Protein AF-A0A7S9HBW9-F1 (afdb_monomer_lite)

Foldseek 3Di:
DDKDKAADDPLALVLLVVLVVQCPPPDDPDPLNVDDCPVVVVSSVVQVCLLVVHPDPPQRARWHKIFIDDPSHTFKIKIAGPDHDPVCVVPNDGIMMDGRPVCPPVPPPDD

Organism: NCBI:txid2785918

Radius of gyration: 14.26 Å; chains: 1; bounding box: 36×28×41 Å

InterPro domains:
  IPR016181 Acyl-CoA N-acyltransferase [SSF55729] (62-107)

Sequence (111 aa):
MEFKIVKPSMHYRQSYHNYLAELGNEERYPMPMDLDHRNFPGLLQTLNNYEQGVDLPHQRVPNTTLWMIHNNELIGVANIRHKLNRALTEAGGHIGIGIRPSYRKQGPEHI

pLDDT: mean 91.58, std 12.53, range [33.19, 98.56]

Structure (mmCIF, N/CA/C/O backbone):
data_AF-A0A7S9HBW9-F1
#
_entry.id   AF-A0A7S9HBW9-F1
#
loop_
_atom_site.group_PDB
_atom_site.id
_atom_site.type_symbol
_atom_site.label_atom_id
_atom_site.label_alt_id
_atom_site.label_comp_id
_atom_site.label_asym_id
_atom_site.label_entity_id
_atom_site.label_seq_id
_atom_site.pdbx_PDB_ins_code
_atom_site.Cartn_x
_atom_site.Cartn_y
_atom_site.Cartn_z
_atom_site.occupanc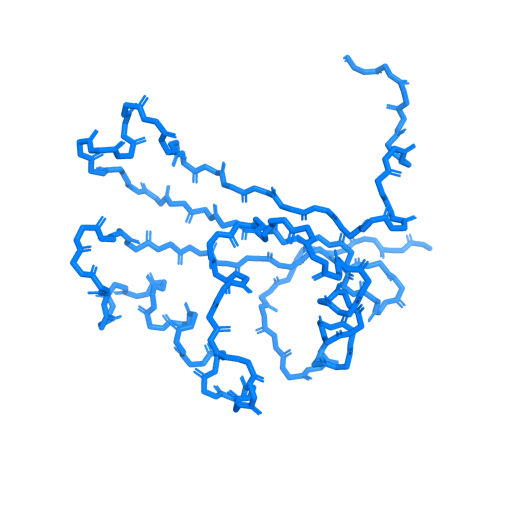y
_atom_site.B_iso_or_equiv
_atom_site.auth_seq_id
_atom_site.auth_comp_id
_atom_site.auth_asym_id
_atom_site.auth_atom_id
_atom_site.pdbx_PDB_model_num
ATOM 1 N N . MET A 1 1 ? -13.574 -8.403 19.106 1.00 58.75 1 MET A N 1
ATOM 2 C CA . MET A 1 1 ? -12.570 -7.482 18.534 1.00 58.75 1 MET A CA 1
ATOM 3 C C . MET A 1 1 ? -11.612 -8.335 17.738 1.00 58.75 1 MET A C 1
ATOM 5 O O . MET A 1 1 ? -10.936 -9.160 18.335 1.00 58.75 1 MET A O 1
ATOM 9 N N . GLU A 1 2 ? -11.643 -8.232 16.414 1.00 83.81 2 GLU A N 1
ATOM 10 C CA . GLU A 1 2 ? -10.864 -9.106 15.534 1.00 83.81 2 GLU A CA 1
ATOM 11 C C . GLU A 1 2 ? -9.999 -8.249 14.612 1.00 83.81 2 GLU A C 1
ATOM 13 O O . GLU A 1 2 ? -10.508 -7.405 13.867 1.00 83.81 2 GLU A O 1
ATOM 18 N N . PHE A 1 3 ? -8.688 -8.466 14.697 1.00 91.81 3 PHE A N 1
ATOM 19 C CA . PHE A 1 3 ? -7.716 -7.948 13.748 1.00 91.81 3 PHE A CA 1
ATOM 20 C C . PHE A 1 3 ? -7.394 -9.046 12.748 1.00 91.81 3 PHE A C 1
ATOM 22 O O . PHE A 1 3 ? -7.123 -10.182 13.135 1.00 91.81 3 PHE A O 1
ATOM 29 N N . LYS A 1 4 ? -7.384 -8.701 11.463 1.00 95.62 4 LYS A N 1
ATOM 30 C CA . LYS A 1 4 ? -7.002 -9.631 10.398 1.00 95.62 4 LYS A CA 1
ATOM 31 C C . LYS A 1 4 ? -6.075 -8.961 9.403 1.00 95.62 4 LYS A C 1
ATOM 33 O O . LYS A 1 4 ? -6.258 -7.795 9.058 1.00 95.62 4 LYS A O 1
ATOM 38 N N . ILE A 1 5 ? -5.103 -9.724 8.922 1.00 97.31 5 ILE A N 1
ATOM 39 C CA . ILE A 1 5 ? -4.259 -9.336 7.797 1.00 97.31 5 ILE A CA 1
ATOM 40 C C . ILE A 1 5 ? -4.773 -10.088 6.578 1.00 97.31 5 ILE A C 1
ATOM 42 O O . ILE A 1 5 ? -4.851 -11.314 6.582 1.00 97.31 5 ILE A O 1
ATOM 46 N N . VAL A 1 6 ? -5.164 -9.348 5.550 1.00 97.88 6 VAL A N 1
ATOM 47 C CA . VAL A 1 6 ? -5.817 -9.896 4.359 1.00 97.88 6 VAL A CA 1
ATOM 48 C C . VAL A 1 6 ? -5.196 -9.338 3.088 1.00 97.88 6 VAL A C 1
ATOM 50 O O . VAL A 1 6 ? -4.512 -8.312 3.093 1.00 97.88 6 VAL A O 1
ATOM 53 N N . LYS A 1 7 ? -5.475 -10.006 1.969 1.00 98.25 7 LYS A N 1
ATOM 54 C CA . LYS A 1 7 ? -5.236 -9.437 0.646 1.00 98.25 7 LYS A CA 1
ATOM 55 C C . LYS A 1 7 ? -6.163 -8.244 0.379 1.00 98.25 7 LYS A C 1
ATOM 57 O O . LYS A 1 7 ? -7.320 -8.266 0.817 1.00 98.25 7 LYS A O 1
ATOM 62 N N . PRO A 1 8 ? -5.692 -7.243 -0.386 1.00 98.12 8 PRO A N 1
ATOM 63 C CA . PRO A 1 8 ? -6.545 -6.223 -0.974 1.00 98.12 8 PRO A CA 1
ATOM 64 C C . PRO A 1 8 ? -7.738 -6.845 -1.697 1.00 98.12 8 PRO A C 1
ATOM 66 O O . PRO A 1 8 ? -7.592 -7.813 -2.440 1.00 98.12 8 PRO A O 1
ATOM 69 N N . SER A 1 9 ? -8.929 -6.297 -1.477 1.00 98.00 9 SER A N 1
ATOM 70 C CA . SER A 1 9 ? -10.145 -6.772 -2.140 1.00 98.00 9 SER A CA 1
ATOM 71 C C . SER A 1 9 ? -11.190 -5.668 -2.243 1.00 98.00 9 SER A C 1
ATOM 73 O O . SER A 1 9 ? -11.143 -4.673 -1.515 1.00 98.00 9 SER A O 1
ATOM 75 N N . MET A 1 10 ? -12.164 -5.872 -3.133 1.00 98.25 10 MET A N 1
ATOM 76 C CA . MET A 1 10 ? -13.267 -4.933 -3.372 1.00 98.25 10 MET A CA 1
ATOM 77 C C . MET A 1 10 ? -14.065 -4.606 -2.108 1.00 98.25 10 MET A C 1
ATOM 79 O O . MET A 1 10 ? -14.579 -3.496 -1.982 1.00 98.25 10 MET A O 1
ATOM 83 N N . HIS A 1 11 ? -14.128 -5.546 -1.162 1.00 98.12 11 HIS A N 1
ATOM 84 C CA . HIS A 1 11 ? -14.885 -5.419 0.082 1.00 98.12 11 HIS A CA 1
ATOM 85 C C . HIS A 1 11 ? -14.488 -4.190 0.914 1.00 98.12 11 HIS A C 1
ATOM 87 O O . HIS A 1 11 ? -15.339 -3.578 1.550 1.00 98.12 11 HIS A O 1
ATOM 93 N N . TYR A 1 12 ? -13.216 -3.776 0.864 1.00 98.06 12 TYR A N 1
ATOM 94 C CA . TYR A 1 12 ? -12.707 -2.654 1.666 1.00 98.06 12 TYR A CA 1
ATOM 95 C C . TYR A 1 12 ? -12.561 -1.343 0.883 1.00 98.06 12 TYR A C 1
ATOM 97 O O . TYR A 1 12 ? -11.939 -0.407 1.385 1.00 98.06 12 TYR A O 1
ATOM 105 N N . ARG A 1 13 ? -13.132 -1.236 -0.327 1.00 98.38 13 ARG A N 1
ATOM 106 C CA . ARG A 1 13 ? -13.003 -0.040 -1.181 1.00 98.38 13 ARG A CA 1
ATOM 107 C C . ARG A 1 13 ? -13.349 1.254 -0.451 1.00 98.38 13 ARG A C 1
ATOM 109 O O . ARG A 1 13 ? -12.583 2.212 -0.501 1.00 98.38 13 ARG A O 1
ATOM 116 N N . GLN A 1 14 ? -14.494 1.281 0.226 1.00 98.38 14 GLN A N 1
ATOM 117 C CA . GLN A 1 14 ? -14.934 2.490 0.915 1.00 98.38 14 GLN A CA 1
ATOM 118 C C . GLN A 1 14 ? -13.974 2.869 2.048 1.00 98.38 14 GLN A C 1
ATOM 120 O O . GLN A 1 14 ? -13.580 4.026 2.155 1.00 98.38 14 GLN A O 1
ATOM 125 N N . SER A 1 15 ? -13.543 1.893 2.851 1.00 98.19 15 SER A N 1
ATOM 126 C CA . SER A 1 15 ? -12.621 2.148 3.959 1.00 98.19 15 SER A CA 1
ATOM 127 C C . SER A 1 15 ? -11.228 2.578 3.470 1.00 98.19 15 SER A C 1
ATOM 129 O O . SER A 1 15 ? -10.615 3.454 4.072 1.00 98.19 15 SER A O 1
ATOM 131 N N . TYR A 1 16 ? -10.766 2.071 2.320 1.00 98.25 16 TYR A N 1
ATOM 132 C CA . TYR A 1 16 ? -9.547 2.557 1.664 1.00 98.25 16 TYR A CA 1
ATOM 133 C C . TYR A 1 16 ? -9.643 4.037 1.276 1.00 98.25 16 TYR A C 1
ATOM 135 O O . TYR A 1 16 ? -8.739 4.812 1.584 1.00 98.25 16 TYR A O 1
ATOM 143 N N . HIS A 1 17 ? -10.744 4.464 0.650 1.00 98.00 17 HIS A N 1
ATOM 144 C CA . HIS A 1 17 ? -10.935 5.879 0.318 1.00 98.00 17 HIS A CA 1
ATOM 145 C C . HIS A 1 17 ? -11.056 6.757 1.567 1.00 98.00 17 HIS A C 1
ATOM 147 O O . HIS A 1 17 ? -10.497 7.851 1.587 1.00 98.00 17 HIS A O 1
ATOM 153 N N . ASN A 1 18 ? -11.717 6.269 2.620 1.00 98.06 18 ASN A N 1
ATOM 154 C CA . ASN A 1 18 ? -11.799 6.978 3.897 1.00 98.06 18 ASN A CA 1
ATOM 155 C C . ASN A 1 18 ? -10.412 7.145 4.533 1.00 98.06 18 ASN A C 1
ATOM 157 O O . ASN A 1 18 ? -10.093 8.230 5.009 1.00 98.06 18 ASN A O 1
ATOM 161 N N . TYR A 1 19 ? -9.567 6.109 4.490 1.00 97.56 19 TYR A N 1
ATOM 162 C CA . TYR A 1 19 ? -8.175 6.200 4.933 1.00 97.56 19 TYR A CA 1
ATOM 163 C C . TYR A 1 19 ? -7.419 7.270 4.123 1.00 97.56 19 TYR A C 1
ATOM 165 O O . TYR A 1 19 ? -6.813 8.168 4.704 1.00 97.56 19 TYR A O 1
ATOM 173 N N . LEU A 1 20 ? -7.499 7.256 2.790 1.00 96.88 20 LEU A N 1
ATOM 174 C CA . LEU A 1 20 ? -6.829 8.280 1.979 1.00 96.88 20 LEU A CA 1
ATOM 175 C C . LEU A 1 20 ? -7.337 9.703 2.247 1.00 96.88 20 LEU A C 1
ATOM 177 O O . LEU A 1 20 ? -6.533 10.631 2.274 1.00 96.88 20 LEU A O 1
ATOM 181 N N . ALA A 1 21 ? -8.642 9.879 2.456 1.00 97.06 21 ALA A N 1
ATOM 182 C CA . ALA A 1 21 ? -9.213 11.173 2.819 1.00 97.06 21 ALA A CA 1
ATOM 183 C C . ALA A 1 21 ? -8.685 11.663 4.176 1.00 97.06 21 ALA A C 1
ATOM 185 O O . ALA A 1 21 ? -8.381 12.841 4.332 1.00 97.06 21 ALA A O 1
ATOM 186 N N . GLU A 1 22 ? -8.531 10.751 5.135 1.00 97.25 22 GLU A N 1
ATOM 187 C CA . GLU A 1 22 ? -8.021 11.048 6.472 1.00 97.25 22 GLU A CA 1
ATOM 188 C C . GLU A 1 22 ? -6.534 11.420 6.483 1.00 97.25 22 GLU A C 1
ATOM 190 O O . GLU A 1 22 ? -6.126 12.265 7.273 1.00 97.25 22 GLU A O 1
ATOM 195 N N . LEU A 1 23 ? -5.730 10.830 5.593 1.00 95.88 23 LEU A N 1
ATOM 196 C CA . LEU A 1 23 ? -4.335 11.240 5.397 1.00 95.88 23 LEU A CA 1
ATOM 197 C C . LEU A 1 23 ? -4.222 12.692 4.906 1.00 95.88 23 LEU A C 1
ATOM 199 O O . LEU A 1 23 ? -3.241 13.364 5.211 1.00 95.88 23 LEU A O 1
ATOM 203 N N . GLY A 1 24 ? -5.201 13.188 4.144 1.00 94.94 24 GLY A N 1
ATOM 204 C CA . GLY A 1 24 ? -5.170 14.538 3.587 1.00 94.94 24 GLY A CA 1
ATOM 205 C C . GLY A 1 24 ? -3.906 14.786 2.755 1.00 94.94 24 GLY A C 1
ATOM 206 O O . GLY A 1 24 ? -3.706 14.153 1.719 1.00 94.94 24 GLY A O 1
ATOM 207 N N . ASN A 1 25 ? -3.061 15.708 3.228 1.00 94.00 25 ASN A N 1
ATOM 208 C CA . ASN A 1 25 ? -1.801 16.094 2.582 1.00 94.00 25 ASN A CA 1
ATOM 209 C C . ASN A 1 25 ? -0.573 15.345 3.128 1.00 94.00 25 ASN A C 1
ATOM 211 O O . ASN A 1 25 ? 0.550 15.667 2.742 1.00 94.00 25 ASN A O 1
ATOM 215 N N . GLU A 1 26 ? -0.754 14.397 4.051 1.00 93.38 26 GLU A N 1
ATOM 216 C CA . GLU A 1 26 ? 0.351 13.570 4.526 1.00 93.38 26 GLU A CA 1
ATOM 217 C C . GLU A 1 26 ? 0.929 12.714 3.396 1.00 93.38 26 GLU A C 1
ATOM 219 O O . GLU A 1 26 ? 0.214 12.225 2.515 1.00 93.38 26 GLU A O 1
ATOM 224 N N . GLU A 1 27 ? 2.240 12.492 3.458 1.00 89.31 27 GLU A N 1
ATOM 225 C CA . GLU A 1 27 ? 2.904 11.560 2.560 1.00 89.31 27 GLU A CA 1
ATOM 226 C C . GLU A 1 27 ? 2.357 10.144 2.764 1.00 89.31 27 GLU A C 1
ATOM 228 O O . GLU A 1 27 ? 2.144 9.677 3.891 1.00 89.31 27 GLU A O 1
ATOM 233 N N . ARG A 1 28 ? 2.109 9.445 1.657 1.00 92.75 28 ARG A N 1
ATOM 234 C CA . ARG A 1 28 ? 1.500 8.124 1.696 1.00 92.75 28 ARG A CA 1
ATOM 235 C C . ARG A 1 28 ? 2.576 7.060 1.740 1.00 92.75 28 ARG A C 1
ATOM 237 O O . ARG A 1 28 ? 3.423 6.952 0.864 1.00 92.75 28 ARG A O 1
ATOM 244 N N . TYR A 1 29 ? 2.466 6.200 2.740 1.00 88.44 29 TYR A N 1
ATOM 245 C CA . TYR A 1 29 ? 3.291 5.011 2.855 1.00 88.44 29 TYR A CA 1
ATOM 246 C C . TYR A 1 29 ? 2.412 3.784 3.100 1.00 88.44 29 TYR A C 1
ATOM 248 O O . TYR A 1 29 ? 1.396 3.891 3.787 1.00 88.44 29 TYR A O 1
ATOM 256 N N . PRO A 1 30 ? 2.785 2.607 2.569 1.00 93.00 30 PRO A N 1
ATOM 257 C CA . PRO A 1 30 ? 3.877 2.377 1.618 1.00 93.00 30 PRO A CA 1
ATOM 258 C C . PRO A 1 30 ? 3.503 2.806 0.186 1.00 93.00 30 PRO A C 1
ATOM 260 O O . PRO A 1 30 ? 2.337 3.031 -0.105 1.00 93.00 30 PRO A O 1
ATOM 263 N N . MET A 1 31 ? 4.477 2.813 -0.732 1.00 90.06 31 MET A N 1
ATOM 264 C CA . MET A 1 31 ? 4.303 3.246 -2.134 1.00 90.06 31 MET A CA 1
ATOM 265 C C . MET A 1 31 ? 3.041 2.754 -2.871 1.00 90.06 31 MET A C 1
ATOM 267 O O . MET A 1 31 ? 2.477 3.539 -3.626 1.00 90.06 31 MET A O 1
ATOM 271 N N . PRO A 1 32 ? 2.536 1.513 -2.693 1.00 93.12 32 PRO A N 1
ATOM 272 C CA . PRO A 1 32 ? 1.267 1.122 -3.314 1.00 93.12 32 PRO A CA 1
ATOM 273 C C . PRO A 1 32 ? 0.073 2.045 -2.998 1.00 93.12 32 PRO A C 1
ATOM 275 O O . PRO A 1 32 ? -0.921 2.014 -3.717 1.00 93.12 32 PRO A O 1
ATOM 278 N N . MET A 1 33 ? 0.159 2.864 -1.946 1.00 95.19 33 MET A N 1
ATOM 279 C CA . MET A 1 33 ? -0.832 3.882 -1.580 1.00 95.19 33 MET A CA 1
ATOM 280 C C . MET A 1 33 ? -0.853 5.104 -2.518 1.00 95.19 33 MET A C 1
ATOM 282 O O . MET A 1 33 ? -1.829 5.858 -2.510 1.00 95.19 33 MET A O 1
ATOM 286 N N . ASP A 1 34 ? 0.186 5.293 -3.334 1.00 94.50 34 ASP A N 1
ATOM 287 C CA . ASP A 1 34 ? 0.264 6.357 -4.346 1.00 94.50 34 ASP A CA 1
ATOM 288 C C . ASP A 1 34 ? -0.311 5.946 -5.705 1.00 94.50 34 ASP A C 1
ATOM 290 O O . ASP A 1 34 ? -0.445 6.777 -6.603 1.00 94.50 34 ASP A O 1
ATOM 294 N N . LEU A 1 35 ? -0.661 4.669 -5.881 1.00 95.19 35 LEU A N 1
ATOM 295 C CA . LEU A 1 35 ? -1.269 4.193 -7.119 1.00 95.19 35 LEU A CA 1
ATOM 296 C C . LEU A 1 35 ? -2.645 4.839 -7.345 1.00 95.19 35 LEU A C 1
ATOM 298 O O . LEU A 1 35 ? -3.383 5.161 -6.406 1.00 95.19 35 LEU A O 1
ATOM 302 N N . ASP A 1 36 ? -3.010 4.999 -8.621 1.00 95.25 36 ASP A N 1
ATOM 303 C CA . ASP A 1 36 ? -4.342 5.478 -8.983 1.00 95.25 36 ASP A CA 1
ATOM 304 C C . ASP A 1 36 ? -5.403 4.496 -8.476 1.00 95.25 36 ASP A C 1
ATOM 306 O O . ASP A 1 36 ? -5.407 3.310 -8.803 1.00 95.25 36 ASP A O 1
ATOM 310 N N . HIS A 1 37 ? -6.316 5.016 -7.667 1.00 96.12 37 HIS A N 1
ATOM 311 C CA . HIS A 1 37 ? -7.374 4.264 -7.009 1.00 96.12 37 HIS A CA 1
ATOM 312 C C . HIS A 1 37 ? -8.771 4.668 -7.494 1.00 96.12 37 HIS A C 1
ATOM 314 O O . HIS A 1 37 ? -9.764 4.148 -6.979 1.00 96.12 37 HIS A O 1
ATOM 320 N N . ARG A 1 38 ? -8.882 5.577 -8.477 1.00 96.00 38 ARG A N 1
ATOM 321 C CA . ARG A 1 38 ? -10.177 5.983 -9.059 1.00 96.00 38 ARG A CA 1
ATOM 322 C C . ARG A 1 38 ? -10.874 4.791 -9.713 1.00 96.00 38 ARG A C 1
ATOM 324 O O . ARG A 1 38 ? -12.064 4.572 -9.496 1.00 96.00 38 ARG A O 1
ATOM 331 N N . ASN A 1 39 ? -10.106 3.979 -10.443 1.00 97.62 39 ASN A N 1
ATOM 332 C CA . ASN A 1 39 ? -10.516 2.654 -10.898 1.00 97.62 39 ASN A CA 1
ATOM 333 C C . ASN A 1 39 ? -10.034 1.591 -9.898 1.00 97.62 39 ASN A C 1
ATOM 335 O O . ASN A 1 39 ? -8.963 1.009 -10.056 1.00 97.62 39 ASN A O 1
ATOM 339 N N . PHE A 1 40 ? -10.825 1.342 -8.854 1.00 98.31 40 PHE A N 1
ATOM 340 C CA . PHE A 1 40 ? -10.429 0.437 -7.772 1.00 98.31 40 PHE A CA 1
ATOM 341 C C . PHE A 1 40 ? -10.175 -1.019 -8.219 1.00 98.31 40 PHE A C 1
ATOM 343 O O . PHE A 1 40 ? -9.174 -1.590 -7.793 1.00 98.31 40 PHE A O 1
ATOM 350 N N . PRO A 1 41 ? -10.979 -1.632 -9.113 1.00 98.50 41 PRO A N 1
ATOM 351 C CA . PRO A 1 41 ? -10.616 -2.923 -9.707 1.00 98.50 41 PRO A CA 1
ATOM 352 C C . PRO A 1 41 ? -9.255 -2.899 -10.420 1.00 98.50 41 PRO A C 1
ATOM 354 O O . PRO A 1 41 ? -8.465 -3.829 -10.271 1.00 98.50 41 PRO A O 1
ATOM 357 N N . GLY A 1 42 ? -8.949 -1.813 -11.139 1.00 98.31 42 GLY A N 1
ATOM 358 C CA . GLY A 1 42 ? -7.649 -1.613 -11.788 1.00 98.31 42 GLY A CA 1
ATOM 359 C C . GLY A 1 42 ? -6.487 -1.514 -10.794 1.00 98.31 42 GLY A C 1
ATOM 360 O O . GLY A 1 42 ? -5.423 -2.092 -11.031 1.00 98.31 42 GLY A O 1
ATOM 361 N N . LEU A 1 43 ? -6.703 -0.863 -9.645 1.00 98.31 43 LEU A N 1
ATOM 362 C CA . LEU A 1 43 ? -5.746 -0.867 -8.535 1.00 98.31 43 LEU A CA 1
ATOM 363 C C . LEU A 1 43 ? -5.479 -2.298 -8.058 1.00 98.31 43 LEU A C 1
ATOM 365 O O . LEU A 1 43 ? -4.326 -2.712 -7.994 1.00 98.31 43 LEU A O 1
ATOM 369 N N . LEU A 1 44 ? -6.527 -3.071 -7.755 1.00 98.56 44 LEU A N 1
ATOM 370 C CA . LEU A 1 44 ? -6.378 -4.448 -7.270 1.00 98.56 44 LEU A CA 1
ATOM 371 C C . LEU A 1 44 ? -5.631 -5.333 -8.275 1.00 98.56 44 LEU A C 1
ATOM 373 O O . LEU A 1 44 ? -4.752 -6.099 -7.877 1.00 98.56 44 LEU A O 1
ATOM 377 N N . GLN A 1 45 ? -5.925 -5.183 -9.569 1.00 98.38 45 GLN A N 1
ATOM 378 C CA . GLN A 1 45 ? -5.201 -5.885 -10.627 1.00 98.38 45 GLN A CA 1
ATOM 379 C C . GLN A 1 45 ? -3.719 -5.493 -10.651 1.00 98.38 45 GLN A C 1
ATOM 381 O O . GLN A 1 45 ? -2.860 -6.367 -10.720 1.00 98.38 45 GLN A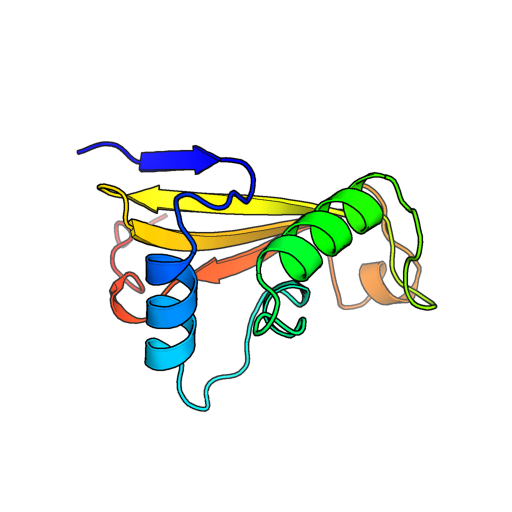 O 1
ATOM 386 N N . THR A 1 46 ? -3.410 -4.199 -10.534 1.00 98.06 46 THR A N 1
ATOM 387 C CA . THR A 1 46 ? -2.025 -3.705 -10.465 1.00 98.06 46 THR A CA 1
ATOM 388 C C . THR A 1 46 ? -1.277 -4.309 -9.276 1.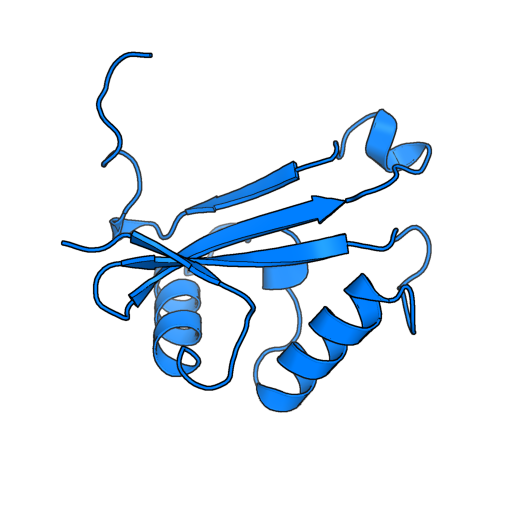00 98.06 46 THR A C 1
ATOM 390 O O . THR A 1 46 ? -0.153 -4.782 -9.430 1.00 98.06 46 THR A O 1
ATOM 393 N N . LEU A 1 47 ? -1.903 -4.355 -8.095 1.00 98.00 47 LEU A N 1
ATOM 394 C CA . LEU A 1 47 ? -1.299 -4.955 -6.900 1.00 98.00 47 LEU A CA 1
ATOM 395 C C . LEU A 1 47 ? -1.011 -6.451 -7.092 1.00 98.00 47 LEU A C 1
ATOM 397 O O . LEU A 1 47 ? 0.044 -6.926 -6.674 1.00 98.00 47 LEU A O 1
ATOM 401 N N . ASN A 1 48 ? -1.918 -7.179 -7.746 1.00 98.19 48 ASN A N 1
ATOM 402 C CA . ASN A 1 48 ? -1.711 -8.585 -8.085 1.00 98.19 48 ASN A CA 1
ATOM 403 C C . ASN A 1 48 ? -0.578 -8.769 -9.109 1.00 98.19 48 ASN A C 1
ATOM 405 O O . ASN A 1 48 ? 0.271 -9.640 -8.935 1.00 98.19 48 ASN A O 1
ATOM 409 N N . ASN A 1 49 ? -0.518 -7.928 -10.144 1.00 98.19 49 ASN A N 1
ATOM 410 C CA . ASN A 1 49 ? 0.562 -7.962 -11.132 1.00 98.19 49 ASN A CA 1
ATOM 411 C C . ASN A 1 49 ? 1.921 -7.716 -10.464 1.00 98.19 49 ASN A C 1
ATOM 413 O O . ASN A 1 49 ? 2.859 -8.480 -10.683 1.00 98.19 49 ASN A O 1
ATOM 417 N N . TYR A 1 50 ? 2.008 -6.724 -9.574 1.00 97.25 50 TYR A N 1
ATOM 418 C CA . TYR A 1 50 ? 3.234 -6.429 -8.831 1.00 97.25 50 TYR A CA 1
ATOM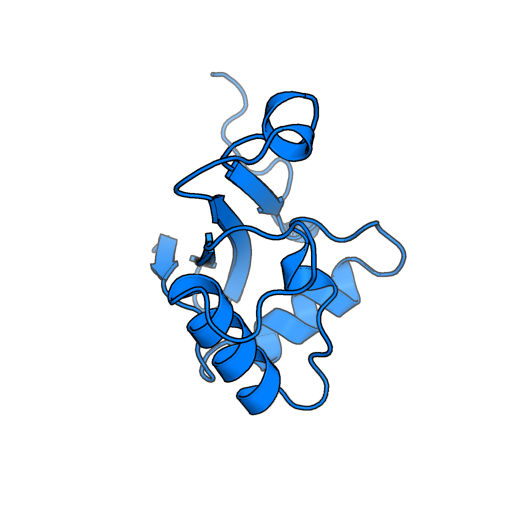 419 C C . TYR A 1 50 ? 3.692 -7.595 -7.958 1.00 97.25 50 TYR A C 1
ATOM 421 O O . TYR A 1 50 ? 4.893 -7.828 -7.839 1.00 97.25 50 TYR A O 1
ATOM 429 N N . GLU A 1 51 ? 2.770 -8.355 -7.376 1.00 97.38 51 GLU A N 1
ATOM 430 C CA . GLU A 1 51 ? 3.115 -9.563 -6.629 1.00 97.38 51 GLU A CA 1
ATOM 431 C C . GLU A 1 51 ? 3.708 -10.657 -7.520 1.00 97.38 51 GLU A C 1
ATOM 433 O O . GLU A 1 51 ? 4.688 -11.293 -7.135 1.00 97.38 51 GLU A O 1
ATOM 438 N N . GLN A 1 52 ? 3.167 -10.826 -8.726 1.00 97.12 52 GLN A N 1
ATOM 439 C CA . GLN A 1 52 ? 3.664 -11.789 -9.715 1.00 97.12 52 GLN A CA 1
ATOM 440 C C . GLN A 1 52 ? 4.900 -11.293 -10.482 1.00 97.12 52 GLN A C 1
ATOM 442 O O . GLN A 1 52 ? 5.466 -12.022 -11.293 1.00 97.12 52 GLN A O 1
ATOM 447 N N . GLY A 1 53 ? 5.330 -10.053 -10.247 1.00 95.75 53 GLY A N 1
ATOM 448 C CA . GLY A 1 53 ? 6.425 -9.431 -10.984 1.00 95.75 53 GLY A CA 1
ATOM 449 C C . GLY A 1 53 ? 6.076 -9.010 -12.413 1.00 95.75 53 GLY A C 1
ATOM 450 O O . GLY A 1 53 ? 6.977 -8.807 -13.223 1.00 95.75 53 GLY A O 1
ATOM 451 N N . VAL A 1 54 ? 4.788 -8.876 -12.718 1.00 96.75 54 VAL A N 1
ATOM 452 C CA . VAL A 1 54 ? 4.250 -8.472 -14.021 1.00 96.75 54 VAL A CA 1
ATOM 453 C C . VAL A 1 54 ? 4.055 -6.956 -14.050 1.00 96.75 54 VAL A C 1
ATOM 455 O O . VAL A 1 54 ? 3.644 -6.366 -13.051 1.00 96.75 54 VAL A O 1
ATOM 458 N N . ASP A 1 55 ? 4.362 -6.328 -15.189 1.00 93.44 55 ASP A N 1
ATOM 459 C CA . ASP A 1 55 ? 4.202 -4.884 -15.434 1.00 93.44 55 ASP A CA 1
ATOM 460 C C . ASP A 1 55 ? 4.799 -3.991 -14.334 1.00 93.44 55 ASP A C 1
ATOM 462 O O . ASP A 1 55 ? 4.288 -2.917 -14.012 1.00 93.44 55 ASP A O 1
ATOM 466 N N . LEU A 1 56 ? 5.900 -4.443 -13.727 1.00 91.44 56 LEU A N 1
ATOM 467 C CA . LEU A 1 56 ? 6.602 -3.677 -12.709 1.00 91.44 56 LEU A CA 1
ATOM 468 C C . LEU A 1 56 ? 7.273 -2.449 -13.344 1.00 91.44 56 LEU A C 1
ATOM 470 O O . LEU A 1 56 ? 8.047 -2.598 -14.294 1.00 91.44 56 LEU A O 1
ATOM 474 N N . PRO A 1 57 ? 7.072 -1.242 -12.786 1.00 88.62 57 PRO A N 1
ATOM 475 C CA . PRO A 1 57 ? 7.847 -0.079 -13.186 1.00 88.62 57 PRO A CA 1
ATOM 476 C C . PRO A 1 57 ? 9.352 -0.325 -13.029 1.00 88.62 57 PRO A C 1
ATOM 478 O O . PRO A 1 57 ? 9.792 -1.109 -12.182 1.00 88.62 57 PRO A O 1
ATOM 481 N N . HIS A 1 58 ? 10.156 0.389 -13.815 1.00 85.62 58 HIS A N 1
ATOM 482 C CA . HIS A 1 58 ? 11.612 0.279 -13.768 1.00 85.62 58 HIS A CA 1
ATOM 483 C C . HIS A 1 58 ? 12.148 0.440 -12.330 1.00 85.62 58 HIS A C 1
ATOM 485 O O . HIS A 1 58 ? 11.674 1.286 -11.573 1.00 85.62 58 HIS A O 1
ATOM 491 N N . GLN A 1 59 ? 13.124 -0.396 -11.949 1.00 83.94 59 GLN A N 1
ATOM 492 C CA . GLN A 1 59 ? 13.711 -0.463 -10.597 1.00 83.94 59 GLN A CA 1
ATOM 493 C C . GLN A 1 59 ? 12.737 -0.833 -9.461 1.00 83.94 59 GLN A C 1
ATOM 495 O O . GLN A 1 59 ? 13.081 -0.704 -8.283 1.00 83.94 59 GLN A O 1
ATOM 500 N N . ARG A 1 60 ? 11.545 -1.353 -9.768 1.00 87.50 60 ARG A N 1
ATOM 501 C CA . ARG A 1 60 ? 10.691 -2.019 -8.775 1.00 87.50 60 ARG A CA 1
ATOM 502 C C . ARG A 1 60 ? 11.046 -3.501 -8.680 1.00 87.50 60 ARG A C 1
ATOM 504 O O . ARG A 1 60 ? 11.653 -4.082 -9.574 1.00 87.50 60 ARG A O 1
ATOM 511 N N . VAL A 1 61 ? 10.660 -4.106 -7.565 1.00 94.38 61 VAL A N 1
ATOM 512 C CA . VAL A 1 61 ? 10.792 -5.543 -7.305 1.00 94.38 61 VAL A CA 1
ATOM 513 C C . VAL A 1 61 ? 9.413 -6.124 -7.004 1.00 94.38 61 VAL A C 1
ATOM 515 O O . VAL A 1 61 ? 8.554 -5.382 -6.501 1.00 94.38 61 VAL A O 1
ATOM 518 N N . PRO A 1 62 ? 9.191 -7.425 -7.262 1.00 96.69 62 PRO A N 1
ATOM 519 C CA . PRO A 1 62 ? 7.949 -8.076 -6.888 1.00 96.69 62 PRO A CA 1
ATOM 520 C C . PRO A 1 62 ? 7.665 -7.918 -5.397 1.00 96.69 62 PRO A C 1
ATOM 522 O O . PRO A 1 62 ? 8.573 -8.007 -4.559 1.00 96.69 62 PRO A O 1
ATOM 525 N N . ASN A 1 63 ? 6.411 -7.638 -5.065 1.00 96.94 63 ASN A N 1
ATOM 526 C CA . ASN A 1 63 ? 6.021 -7.324 -3.699 1.00 96.94 63 ASN A CA 1
ATOM 527 C C . ASN A 1 63 ? 4.579 -7.726 -3.405 1.00 96.94 63 ASN A C 1
ATOM 529 O O . ASN A 1 63 ? 3.697 -7.615 -4.248 1.00 96.94 63 ASN A O 1
ATOM 533 N N . THR A 1 64 ? 4.338 -8.145 -2.172 1.00 98.12 64 THR A N 1
ATOM 534 C CA . THR A 1 64 ? 3.012 -8.485 -1.674 1.00 98.12 64 THR A CA 1
ATOM 535 C C . THR A 1 64 ? 2.462 -7.308 -0.877 1.00 98.12 64 THR A C 1
ATOM 537 O O . THR A 1 64 ? 3.045 -6.897 0.126 1.00 98.12 64 THR A O 1
ATOM 540 N N . THR A 1 65 ? 1.316 -6.774 -1.300 1.00 98.38 65 THR A N 1
ATOM 541 C CA . THR A 1 65 ? 0.562 -5.783 -0.519 1.00 98.38 65 THR A CA 1
ATOM 542 C C . THR A 1 65 ? -0.459 -6.493 0.365 1.00 98.38 65 THR A C 1
ATOM 544 O O . THR A 1 65 ? -1.212 -7.340 -0.117 1.00 98.38 65 THR A O 1
ATOM 547 N N . LEU A 1 66 ? -0.474 -6.154 1.652 1.00 98.56 66 LEU A N 1
ATOM 548 C CA . LEU A 1 66 ? -1.378 -6.696 2.665 1.00 98.56 66 LEU A CA 1
ATOM 549 C C . LEU A 1 66 ? -2.073 -5.564 3.409 1.00 98.56 66 LEU A C 1
ATOM 551 O O . LEU A 1 66 ? -1.490 -4.504 3.635 1.00 98.56 66 LEU A O 1
ATOM 555 N N . TRP A 1 67 ? -3.313 -5.811 3.807 1.00 98.31 67 TRP A N 1
ATOM 556 C CA . TRP A 1 67 ? -4.174 -4.865 4.504 1.00 98.31 67 TRP A CA 1
ATOM 557 C C . TRP A 1 67 ? -4.500 -5.378 5.899 1.00 98.31 67 TRP A C 1
ATOM 559 O O . TRP A 1 67 ? -4.905 -6.529 6.059 1.00 98.31 67 TRP A O 1
ATOM 569 N N . MET A 1 68 ? -4.332 -4.520 6.902 1.00 97.69 68 MET A N 1
ATOM 570 C CA . MET A 1 68 ? -4.753 -4.775 8.273 1.00 97.69 68 MET A CA 1
ATOM 571 C C . MET A 1 68 ? -6.160 -4.223 8.469 1.00 97.69 68 MET A C 1
ATOM 573 O O . MET A 1 68 ? -6.398 -3.030 8.274 1.00 97.69 68 MET A O 1
ATOM 577 N N . ILE A 1 69 ? -7.079 -5.097 8.863 1.00 97.69 69 ILE A N 1
ATOM 578 C CA . ILE A 1 69 ? -8.487 -4.778 9.058 1.00 97.69 69 ILE A CA 1
ATOM 579 C C . ILE A 1 69 ? -8.847 -4.936 10.529 1.00 97.69 69 ILE A C 1
ATOM 581 O O . ILE A 1 69 ? -8.510 -5.953 11.137 1.00 97.69 69 ILE A O 1
ATOM 585 N N . HIS A 1 70 ? -9.595 -3.976 11.060 1.00 95.44 70 HIS A N 1
ATOM 586 C CA . HIS A 1 70 ? -10.213 -4.040 12.379 1.00 95.44 70 HIS A CA 1
ATOM 587 C C . HIS A 1 70 ? -11.689 -3.666 12.256 1.00 95.44 70 HIS A C 1
ATOM 589 O O . HIS A 1 70 ? -12.014 -2.609 11.728 1.00 95.44 70 HIS A O 1
ATOM 595 N N . ASN A 1 71 ? -12.594 -4.547 12.695 1.00 92.75 71 ASN A N 1
ATOM 596 C CA . ASN A 1 71 ? -14.051 -4.339 12.612 1.00 92.75 71 ASN A CA 1
ATOM 597 C C . ASN A 1 71 ? -14.532 -3.884 11.218 1.00 92.75 71 ASN A C 1
ATOM 599 O O . ASN A 1 71 ? -15.331 -2.964 11.091 1.00 92.75 71 ASN A O 1
ATOM 603 N N . ASN A 1 72 ? -14.032 -4.545 10.170 1.00 93.06 72 ASN A N 1
ATOM 604 C CA . ASN A 1 72 ? -14.317 -4.242 8.762 1.00 93.06 72 ASN A CA 1
ATOM 605 C C . ASN A 1 72 ? -13.723 -2.930 8.207 1.00 93.06 72 ASN A C 1
ATOM 607 O O . ASN A 1 72 ? -13.911 -2.637 7.028 1.00 93.06 72 ASN A O 1
ATOM 611 N N . GLU A 1 73 ? -12.950 -2.194 9.001 1.00 96.19 73 GLU A N 1
ATOM 612 C CA . GLU A 1 73 ? -12.231 -0.997 8.567 1.00 96.19 73 GLU A CA 1
ATOM 613 C C . GLU A 1 73 ? -10.776 -1.320 8.225 1.00 96.19 73 GLU A C 1
ATOM 615 O O . GLU A 1 73 ? -10.098 -2.030 8.967 1.00 96.19 73 GLU A O 1
ATOM 620 N N . LEU A 1 74 ? -10.277 -0.764 7.121 1.00 97.56 74 LEU A N 1
ATOM 621 C CA . LEU A 1 74 ? -8.858 -0.736 6.799 1.00 97.56 74 LEU A CA 1
ATOM 622 C C . LEU A 1 74 ? -8.153 0.251 7.730 1.00 97.56 74 LEU A C 1
ATOM 624 O O . LEU A 1 74 ? -8.428 1.452 7.701 1.00 97.56 74 LEU A O 1
ATOM 628 N N . ILE A 1 75 ? -7.218 -0.263 8.524 1.00 97.00 75 ILE A N 1
ATOM 629 C CA . ILE A 1 75 ? -6.480 0.527 9.517 1.00 97.00 75 ILE A CA 1
ATOM 630 C C . ILE A 1 75 ? -4.977 0.582 9.247 1.00 97.00 75 ILE A C 1
ATOM 632 O O . ILE A 1 75 ? -4.276 1.408 9.827 1.00 97.00 75 ILE A O 1
ATOM 636 N N . GLY A 1 76 ? -4.467 -0.267 8.355 1.00 96.69 76 GLY A N 1
ATOM 637 C CA . GLY A 1 76 ? -3.059 -0.258 7.992 1.00 96.69 76 GLY A CA 1
ATOM 638 C C . GLY A 1 76 ? -2.769 -1.018 6.711 1.00 96.69 76 GLY A C 1
ATOM 639 O O . GLY A 1 76 ? -3.543 -1.873 6.277 1.00 96.69 76 GLY A O 1
ATOM 640 N N . VAL A 1 77 ? -1.634 -0.700 6.104 1.00 98.00 77 VAL A N 1
ATOM 641 C CA . VAL A 1 77 ? -1.154 -1.306 4.864 1.00 98.00 77 VAL A CA 1
ATOM 642 C C . VAL A 1 77 ? 0.305 -1.688 5.038 1.00 98.00 77 VAL A C 1
ATOM 644 O O . VAL A 1 77 ? 1.107 -0.896 5.526 1.00 98.00 77 VAL A O 1
ATOM 647 N N . ALA A 1 78 ? 0.650 -2.897 4.610 1.00 97.25 78 ALA A N 1
ATOM 648 C CA . ALA A 1 78 ? 2.018 -3.377 4.537 1.00 97.25 78 ALA A CA 1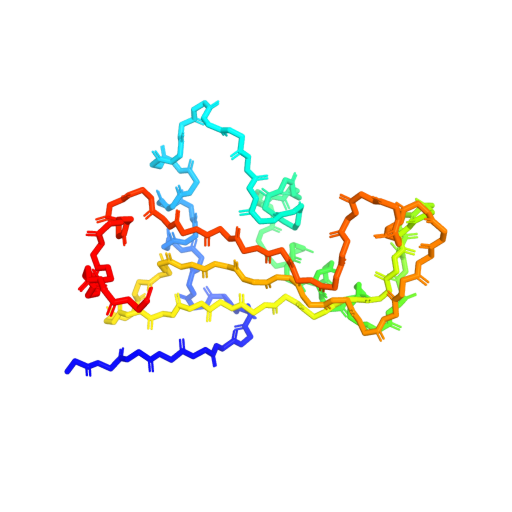
ATOM 649 C C . ALA A 1 78 ? 2.371 -3.732 3.090 1.00 97.25 78 ALA A C 1
ATOM 651 O O . ALA A 1 78 ? 1.570 -4.323 2.365 1.00 97.25 78 ALA A O 1
ATOM 652 N N . ASN A 1 79 ? 3.585 -3.390 2.676 1.00 96.31 79 ASN A N 1
ATOM 653 C CA . ASN A 1 79 ? 4.166 -3.796 1.408 1.00 96.31 79 ASN A CA 1
ATOM 654 C C . ASN A 1 79 ? 5.440 -4.595 1.679 1.00 96.31 79 ASN A C 1
ATOM 656 O O . ASN A 1 79 ? 6.404 -4.052 2.219 1.00 96.31 79 ASN A O 1
ATOM 660 N N . ILE A 1 80 ? 5.419 -5.878 1.323 1.00 97.12 80 ILE A N 1
ATOM 661 C CA . ILE A 1 80 ? 6.490 -6.836 1.598 1.00 97.12 80 ILE A CA 1
ATOM 662 C C . ILE A 1 80 ? 7.209 -7.156 0.296 1.00 97.12 80 ILE A C 1
ATOM 664 O O . ILE A 1 80 ? 6.623 -7.707 -0.633 1.00 97.12 80 ILE A O 1
ATOM 668 N N . ARG A 1 81 ? 8.493 -6.830 0.231 1.00 96.25 81 ARG A N 1
ATOM 669 C CA . ARG A 1 81 ? 9.378 -7.117 -0.897 1.00 96.25 81 ARG A CA 1
ATOM 670 C C . ARG A 1 81 ? 10.158 -8.382 -0.579 1.00 96.25 81 ARG A C 1
ATOM 672 O O . ARG A 1 81 ? 10.949 -8.405 0.360 1.00 96.25 81 ARG A O 1
ATOM 679 N N . HIS A 1 82 ? 9.965 -9.429 -1.374 1.00 93.69 82 HIS A N 1
ATOM 680 C CA . HIS A 1 82 ? 10.627 -10.727 -1.154 1.00 93.69 82 HIS A CA 1
ATOM 681 C C . HIS A 1 82 ? 12.102 -10.721 -1.565 1.00 93.69 82 HIS A C 1
ATOM 683 O O . HIS A 1 82 ? 12.875 -11.583 -1.160 1.00 93.69 82 HIS A O 1
ATOM 689 N N . LYS A 1 83 ? 12.498 -9.737 -2.376 1.00 93.56 83 LYS A N 1
ATOM 690 C CA . LYS A 1 83 ? 13.873 -9.487 -2.815 1.00 93.56 83 LYS A CA 1
ATOM 691 C C . LYS A 1 83 ? 14.111 -7.985 -2.863 1.00 93.56 83 LYS A C 1
ATOM 693 O O . LYS A 1 83 ? 13.167 -7.229 -3.085 1.00 93.56 83 LYS A O 1
ATOM 698 N N . LEU A 1 84 ? 15.361 -7.564 -2.705 1.00 93.50 84 LEU A N 1
ATOM 699 C CA . LEU A 1 84 ? 15.774 -6.173 -2.887 1.00 93.50 84 LEU A CA 1
ATOM 700 C C . LEU A 1 84 ? 16.652 -6.047 -4.128 1.00 93.50 84 LEU A C 1
ATOM 702 O O . LEU A 1 84 ? 17.371 -6.973 -4.499 1.00 93.50 84 LEU A O 1
ATOM 706 N N . ASN A 1 85 ? 16.586 -4.881 -4.760 1.00 91.88 85 ASN A N 1
ATOM 707 C CA . ASN A 1 85 ? 17.618 -4.423 -5.680 1.00 91.88 85 ASN A CA 1
ATOM 708 C C . ASN A 1 85 ? 18.574 -3.479 -4.933 1.00 91.88 85 ASN A C 1
ATOM 710 O O . ASN A 1 85 ? 18.325 -3.136 -3.779 1.00 91.88 85 ASN A O 1
ATOM 714 N N . ARG A 1 86 ? 19.646 -3.029 -5.598 1.00 90.50 86 ARG A N 1
ATOM 715 C CA . ARG A 1 86 ? 20.685 -2.203 -4.962 1.00 90.50 86 ARG A CA 1
ATOM 716 C C . ARG A 1 86 ? 20.121 -0.976 -4.232 1.00 90.50 86 ARG A C 1
ATOM 718 O O . ARG A 1 86 ? 20.442 -0.770 -3.071 1.00 90.50 86 ARG A O 1
ATOM 725 N N . ALA A 1 87 ? 19.232 -0.223 -4.882 1.00 87.00 87 ALA A N 1
ATOM 726 C CA . ALA A 1 87 ? 18.638 0.979 -4.293 1.00 87.00 87 ALA A CA 1
ATOM 727 C C . ALA A 1 87 ? 17.795 0.664 -3.043 1.00 87.00 87 ALA A C 1
ATOM 729 O O . ALA A 1 87 ? 17.843 1.383 -2.047 1.00 87.00 87 ALA A O 1
ATOM 730 N N . LEU A 1 88 ? 17.038 -0.437 -3.068 1.00 88.00 88 LEU A N 1
ATOM 731 C CA . LEU A 1 88 ? 16.221 -0.848 -1.927 1.00 88.00 88 LEU A CA 1
ATOM 732 C C . LEU A 1 88 ? 17.060 -1.389 -0.762 1.00 88.00 88 LEU A C 1
ATOM 734 O O . LEU A 1 88 ? 16.629 -1.252 0.380 1.00 88.00 88 LEU A O 1
ATOM 738 N N . THR A 1 89 ? 18.241 -1.954 -1.018 1.00 85.31 89 THR A N 1
ATOM 739 C CA . THR A 1 89 ? 19.181 -2.363 0.039 1.00 85.31 89 THR A CA 1
ATOM 740 C C . THR A 1 89 ? 19.738 -1.164 0.804 1.00 85.31 89 THR A C 1
ATOM 742 O O . THR A 1 89 ? 19.962 -1.263 2.005 1.00 85.31 89 THR A O 1
ATOM 745 N N . GLU A 1 90 ? 19.938 -0.034 0.127 1.00 85.25 90 GLU A N 1
ATOM 746 C CA . GLU A 1 90 ? 20.535 1.164 0.724 1.00 85.25 90 GLU A CA 1
ATOM 747 C C . GLU A 1 90 ? 19.522 1.989 1.533 1.00 85.25 90 GLU A C 1
ATOM 749 O O . GLU A 1 90 ? 19.871 2.487 2.600 1.00 85.25 90 GLU A O 1
ATOM 754 N N . ALA A 1 91 ? 18.274 2.127 1.061 1.00 75.31 91 ALA A N 1
ATOM 755 C CA . ALA A 1 91 ? 17.311 3.050 1.683 1.00 75.31 91 ALA A CA 1
ATOM 756 C C . ALA A 1 91 ? 15.837 2.588 1.715 1.00 75.31 91 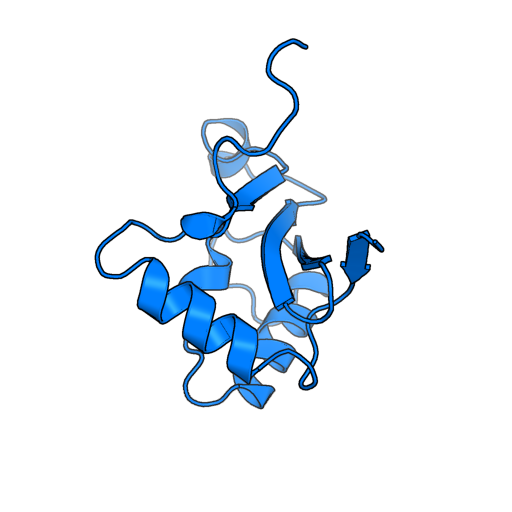ALA A C 1
ATOM 758 O O . ALA A 1 91 ? 14.985 3.321 2.210 1.00 75.31 91 ALA A O 1
ATOM 759 N N . GLY A 1 92 ? 15.490 1.405 1.186 1.00 82.56 92 GLY A N 1
ATOM 760 C CA . GLY A 1 92 ? 14.082 0.997 1.008 1.00 82.56 92 GLY A CA 1
ATOM 761 C C . GLY A 1 92 ? 13.604 -0.168 1.876 1.00 82.56 92 GLY A C 1
ATOM 762 O O . GLY A 1 92 ? 12.429 -0.217 2.247 1.00 82.56 92 GLY A O 1
ATOM 763 N N . GLY A 1 93 ? 14.490 -1.120 2.164 1.00 92.12 93 GLY A N 1
ATOM 764 C CA . GLY A 1 93 ? 14.218 -2.310 2.963 1.00 92.12 93 GLY A CA 1
ATOM 765 C C . GLY A 1 93 ? 13.164 -3.260 2.379 1.00 92.12 93 GLY A C 1
ATOM 766 O O . GLY A 1 93 ? 12.589 -3.058 1.303 1.00 92.12 93 GLY A O 1
ATOM 767 N N . HIS A 1 94 ? 12.902 -4.329 3.129 1.00 95.69 94 HIS A N 1
ATOM 768 C CA . HIS A 1 94 ? 11.938 -5.367 2.759 1.00 95.69 94 HIS A CA 1
ATOM 769 C C . HIS A 1 94 ? 10.489 -5.003 3.076 1.00 95.69 94 HIS A C 1
ATOM 771 O O . HIS A 1 94 ? 9.589 -5.493 2.402 1.00 95.69 94 HIS A O 1
ATOM 777 N N . ILE A 1 95 ? 10.246 -4.172 4.087 1.00 95.06 95 ILE A N 1
ATOM 778 C CA . ILE A 1 95 ? 8.903 -3.961 4.627 1.00 95.06 95 ILE A CA 1
ATOM 779 C C . ILE A 1 95 ? 8.630 -2.463 4.708 1.00 95.06 95 ILE A C 1
ATOM 781 O O . ILE A 1 95 ? 9.340 -1.737 5.397 1.00 95.06 95 ILE A O 1
ATOM 785 N N . GLY A 1 96 ? 7.591 -2.010 4.007 1.00 94.00 96 GLY A N 1
ATOM 786 C CA . GLY A 1 96 ? 7.008 -0.681 4.191 1.00 94.00 96 GLY A CA 1
ATOM 787 C C . GLY A 1 96 ? 5.649 -0.793 4.872 1.00 94.00 96 GLY A C 1
ATOM 788 O O . GLY A 1 96 ? 4.848 -1.638 4.473 1.00 94.00 96 GLY A O 1
ATOM 789 N N . ILE A 1 97 ? 5.381 0.047 5.873 1.00 94.88 97 ILE A N 1
ATOM 790 C CA . ILE A 1 97 ? 4.132 0.038 6.648 1.00 94.88 97 ILE A CA 1
ATOM 791 C C . ILE A 1 97 ? 3.553 1.450 6.694 1.00 94.88 97 ILE A C 1
ATOM 793 O O . ILE A 1 97 ? 4.288 2.419 6.862 1.00 94.88 97 ILE A O 1
ATOM 797 N N . GLY A 1 98 ? 2.232 1.549 6.582 1.00 95.19 98 GLY A N 1
ATOM 798 C CA . GLY A 1 98 ? 1.466 2.748 6.898 1.00 95.19 98 GLY A CA 1
ATOM 799 C C . GLY A 1 98 ? 0.290 2.406 7.799 1.00 95.19 98 GLY A C 1
ATOM 800 O O . GLY A 1 98 ? -0.373 1.390 7.589 1.00 95.19 98 GLY A O 1
ATOM 801 N N . ILE A 1 99 ? 0.042 3.250 8.801 1.00 95.50 99 ILE A N 1
ATOM 802 C CA . ILE A 1 99 ? -1.103 3.137 9.713 1.00 95.50 99 ILE A CA 1
ATOM 803 C C . ILE A 1 99 ? -2.013 4.348 9.526 1.00 95.50 99 ILE A C 1
ATOM 805 O O . ILE A 1 99 ? -1.539 5.488 9.407 1.00 95.50 99 ILE A O 1
ATOM 809 N N . ARG A 1 100 ? -3.320 4.087 9.497 1.00 95.75 100 ARG A N 1
ATOM 810 C CA . ARG A 1 100 ? -4.374 5.093 9.389 1.00 95.75 100 ARG A CA 1
ATOM 811 C C . ARG A 1 100 ? -4.299 6.083 10.553 1.00 95.75 100 ARG A C 1
ATOM 813 O O . ARG A 1 100 ? -4.188 5.611 11.681 1.00 95.75 100 ARG A O 1
ATOM 820 N N . PRO A 1 101 ? -4.327 7.412 10.316 1.00 94.88 101 PRO A N 1
ATOM 821 C CA . PRO A 1 101 ? -4.068 8.418 11.351 1.00 94.88 101 PRO A CA 1
ATOM 822 C C . PRO A 1 101 ? -4.809 8.194 12.674 1.00 94.88 101 PRO A C 1
ATOM 824 O O . PRO A 1 101 ? -4.185 8.178 13.732 1.00 94.88 101 PRO A O 1
ATOM 827 N N . SER A 1 102 ? -6.105 7.916 12.604 1.00 93.62 102 SER A N 1
ATOM 828 C CA . SER A 1 102 ? -7.010 7.645 13.723 1.00 93.62 102 SER A CA 1
ATOM 829 C C . SER A 1 102 ? -6.647 6.407 14.535 1.00 93.62 102 SER A C 1
ATOM 831 O O . SER A 1 102 ? -7.078 6.316 15.675 1.00 93.62 102 SER A O 1
ATOM 833 N N . TYR A 1 103 ? -5.839 5.495 13.990 1.00 91.75 103 TYR A N 1
ATOM 834 C CA . TYR A 1 103 ? -5.363 4.270 14.641 1.00 91.75 103 TYR A CA 1
ATOM 835 C C . TYR A 1 103 ? -3.873 4.329 15.017 1.00 91.75 103 TYR A C 1
ATOM 837 O O . TYR A 1 103 ? -3.314 3.360 15.536 1.00 91.75 103 TYR A O 1
ATOM 845 N N . ARG A 1 104 ? -3.192 5.457 14.774 1.00 90.88 104 ARG A N 1
ATOM 846 C CA . ARG A 1 104 ? -1.805 5.655 15.220 1.00 90.88 104 ARG A CA 1
ATOM 847 C C . ARG A 1 104 ? -1.761 5.856 16.728 1.00 90.88 104 ARG A C 1
ATOM 849 O O . ARG A 1 104 ? -2.709 6.355 17.322 1.00 90.88 104 ARG A O 1
ATOM 856 N N . LYS A 1 105 ? -0.623 5.502 17.337 1.00 77.56 105 LYS A N 1
ATOM 857 C CA . LYS A 1 105 ? -0.396 5.614 18.792 1.00 77.56 105 LYS A CA 1
ATOM 858 C C . LYS A 1 105 ? -1.440 4.865 19.642 1.00 77.56 105 LYS A C 1
ATOM 860 O O . LYS A 1 105 ? -1.585 5.151 20.818 1.00 77.56 105 LYS A O 1
ATOM 865 N N . GLN A 1 106 ? -2.143 3.899 19.046 1.00 67.12 106 GLN A N 1
ATOM 866 C CA . GLN A 1 106 ? -3.035 2.965 19.741 1.00 67.12 106 GLN A CA 1
ATOM 867 C C . GLN A 1 106 ? -2.384 1.593 19.970 1.00 67.12 106 GLN A C 1
ATOM 869 O O . GLN A 1 106 ? -3.050 0.641 20.368 1.00 67.12 106 GLN A O 1
ATOM 874 N N . GLY A 1 107 ? -1.084 1.467 19.688 1.00 57.25 107 GLY A N 1
ATOM 875 C CA . GLY A 1 107 ? -0.315 0.317 20.149 1.00 57.25 107 GLY A CA 1
ATOM 876 C C . GLY A 1 107 ? -0.139 0.388 21.668 1.00 57.25 107 GLY A C 1
ATOM 877 O O . GLY A 1 107 ? -0.173 1.492 22.216 1.00 57.25 107 GLY A O 1
ATOM 878 N N . PRO A 1 108 ? 0.059 -0.747 22.360 1.00 42.34 108 PRO A N 1
ATOM 879 C CA . PRO A 1 108 ? 0.555 -0.699 23.723 1.00 42.34 108 PRO A CA 1
ATOM 880 C C . PRO A 1 108 ? 1.864 0.086 23.699 1.00 42.34 108 PRO A C 1
ATOM 882 O O . PRO A 1 108 ? 2.814 -0.271 23.002 1.00 42.34 108 PRO A O 1
ATOM 885 N N . GLU A 1 109 ? 1.885 1.204 24.411 1.00 40.78 109 GLU A N 1
ATOM 886 C CA . GLU A 1 109 ? 3.136 1.846 24.772 1.00 40.78 109 GLU A CA 1
ATOM 887 C C . GLU A 1 109 ? 3.979 0.766 25.473 1.00 40.78 109 GLU A C 1
ATOM 889 O O . GLU A 1 109 ? 3.439 0.065 26.332 1.00 40.78 109 GLU A O 1
ATOM 894 N N . HIS A 1 110 ? 5.258 0.627 25.106 1.00 33.19 110 HIS A N 1
ATOM 895 C CA . HIS A 1 110 ? 6.252 -0.331 25.636 1.00 33.19 110 HIS A CA 1
ATOM 896 C C . HIS A 1 110 ? 6.364 -1.706 24.940 1.00 33.19 110 HIS A C 1
ATOM 898 O O . HIS A 1 110 ? 5.919 -2.730 25.459 1.00 33.19 110 HIS A O 1
ATOM 904 N N . ILE A 1 111 ? 7.126 -1.748 23.841 1.00 36.00 111 ILE A N 1
ATOM 905 C CA . ILE A 1 111 ? 8.111 -2.824 23.625 1.00 36.00 111 ILE A CA 1
ATOM 906 C C . ILE A 1 111 ? 9.481 -2.164 23.516 1.00 36.00 111 ILE A C 1
ATOM 908 O O . ILE A 1 111 ? 9.557 -1.137 22.802 1.00 36.00 111 ILE A O 1
#

Secondary structure (DSSP, 8-state):
--EEEE---GGGHHHHHHHHHHHTTSPPSSGGGGS--SSHHHHHHHHHHHHHT-SPPTT---EEEEEEEETTEEEEEEEEESS--HHHHHHT-SEEEEE-GGGTT-SPS--